Protein AF-A0A3C1L576-F1 (afdb_monomer)

Nearest PDB structures (foldseek):
  6zm5-assembly1_U  TM=3.199E-01  e=6.786E-01  Homo sapiens
  8xt3-assembly1_LW  TM=3.485E-01  e=1.401E+00  Homo sapiens
  8oiq-assembly1_BB  TM=2.800E-01  e=1.036E+00  Sus scrofa
  3j9m-assembly1_U  TM=3.084E-01  e=2.893E+00  Homo sapiens
  7qh7-assembly1_U  TM=2.966E-01  e=3.468E+00  Homo sapiens

pLDDT: mean 85.11, std 14.98, range [45.22, 98.38]

Foldseek 3Di:
DPDPPDDPDVQDKDKDFDADPVDRDGAKMKIKGALDDPVVVQVCCCVPVVWHWADDPPDPQWIATPQLKIWHDDPSMIIIMFGDDVPCGNVVRVVVVCVVVVD

Structure (mmCIF, N/CA/C/O backbone):
data_AF-A0A3C1L576-F1
#
_entry.id   AF-A0A3C1L576-F1
#
loop_
_atom_site.group_PDB
_atom_site.id
_atom_site.type_symbol
_atom_site.label_atom_id
_atom_site.label_alt_id
_atom_site.label_comp_id
_atom_site.label_asym_id
_atom_site.label_entity_id
_atom_site.label_seq_id
_atom_site.pdbx_PDB_ins_code
_atom_site.Cartn_x
_atom_site.Cartn_y
_atom_site.Cartn_z
_atom_site.occupancy
_atom_site.B_iso_or_equiv
_atom_site.auth_seq_id
_atom_site.auth_comp_id
_atom_site.auth_asym_id
_atom_site.auth_atom_id
_atom_site.pdbx_PDB_model_num
ATOM 1 N N . MET A 1 1 ? 21.631 -3.608 19.892 1.00 47.25 1 MET A N 1
ATOM 2 C CA . MET A 1 1 ? 21.333 -3.653 18.442 1.00 47.25 1 MET A CA 1
ATOM 3 C C . MET A 1 1 ? 19.873 -4.032 18.275 1.00 47.25 1 MET A C 1
ATOM 5 O O . MET A 1 1 ? 19.435 -4.942 18.967 1.00 47.25 1 MET A O 1
ATOM 9 N N . LYS A 1 2 ? 19.120 -3.323 17.427 1.00 45.22 2 LYS A N 1
ATOM 10 C CA . LYS A 1 2 ? 17.726 -3.670 17.106 1.00 45.22 2 LYS A CA 1
ATOM 11 C C . LYS A 1 2 ? 17.753 -4.982 16.312 1.00 45.22 2 LYS A C 1
ATOM 13 O O . LYS A 1 2 ? 18.534 -5.080 15.371 1.00 45.22 2 LYS A O 1
ATOM 18 N N . ASN A 1 3 ? 16.993 -5.996 16.729 1.00 49.47 3 ASN A N 1
ATOM 19 C CA . ASN A 1 3 ? 16.911 -7.260 15.995 1.00 49.47 3 ASN A CA 1
ATOM 20 C C . ASN A 1 3 ? 16.337 -6.958 14.596 1.00 49.47 3 ASN A C 1
ATOM 22 O O . ASN A 1 3 ? 15.202 -6.488 14.534 1.00 49.47 3 ASN A O 1
ATOM 26 N N . PRO A 1 4 ? 17.078 -7.199 13.500 1.00 45.47 4 PRO A N 1
ATOM 27 C CA . PRO A 1 4 ? 16.592 -6.910 12.149 1.00 45.47 4 PRO A CA 1
ATOM 28 C C . PRO A 1 4 ? 15.399 -7.791 11.747 1.00 45.47 4 PRO A C 1
ATOM 30 O O . PRO A 1 4 ? 14.696 -7.465 10.800 1.00 45.47 4 PRO A O 1
ATOM 33 N N . LEU A 1 5 ? 15.156 -8.881 12.483 1.00 46.03 5 LEU A N 1
ATOM 34 C CA . LEU A 1 5 ? 14.006 -9.777 12.340 1.00 46.03 5 LEU A CA 1
ATOM 35 C C . LEU A 1 5 ? 13.013 -9.644 13.508 1.00 46.03 5 LEU A C 1
ATOM 37 O O . LEU A 1 5 ? 12.124 -10.477 13.675 1.00 46.03 5 LEU A O 1
ATOM 41 N N . GLY A 1 6 ? 13.202 -8.648 14.376 1.00 48.84 6 GLY A N 1
ATOM 42 C CA . GLY A 1 6 ? 12.301 -8.395 15.490 1.00 48.84 6 GLY A CA 1
ATOM 43 C C . GLY A 1 6 ? 10.995 -7.802 14.983 1.00 48.84 6 GLY A C 1
ATOM 44 O O . GLY A 1 6 ? 11.006 -6.884 14.167 1.00 48.84 6 GLY A O 1
ATOM 45 N N . ILE A 1 7 ? 9.875 -8.300 15.507 1.00 54.16 7 ILE A N 1
ATOM 46 C CA . ILE A 1 7 ? 8.580 -7.630 15.371 1.00 54.16 7 ILE A CA 1
ATOM 47 C C . ILE A 1 7 ? 8.784 -6.207 15.911 1.00 54.16 7 ILE A C 1
ATOM 49 O O . ILE A 1 7 ? 9.315 -6.041 17.013 1.00 54.16 7 ILE A O 1
ATOM 53 N N . GLY A 1 8 ? 8.468 -5.193 15.100 1.00 56.12 8 GLY A N 1
ATOM 54 C CA . GLY A 1 8 ? 8.602 -3.791 15.496 1.00 56.12 8 GLY A CA 1
ATOM 55 C C . GLY A 1 8 ? 7.816 -3.487 16.775 1.00 56.12 8 GLY A C 1
ATOM 56 O O . GLY A 1 8 ? 7.018 -4.304 17.236 1.00 56.12 8 GLY A O 1
ATOM 57 N N . GLU A 1 9 ? 8.030 -2.306 17.359 1.00 56.50 9 GLU A N 1
ATOM 58 C CA . GLU A 1 9 ? 7.241 -1.900 18.527 1.00 56.50 9 GLU A CA 1
ATOM 59 C C . GLU A 1 9 ? 5.735 -1.972 18.202 1.00 56.50 9 GLU A C 1
ATOM 61 O O . GLU A 1 9 ? 5.344 -1.614 17.086 1.00 56.50 9 GLU A O 1
ATOM 66 N N . PRO A 1 10 ? 4.884 -2.459 19.124 1.00 53.47 10 PRO A N 1
ATOM 67 C CA . PRO A 1 10 ? 3.441 -2.499 18.912 1.00 53.47 10 PRO A CA 1
ATOM 68 C C . PRO A 1 10 ? 2.899 -1.117 18.516 1.00 53.47 10 PRO A C 1
ATOM 70 O O . PRO A 1 10 ? 3.173 -0.131 19.194 1.00 53.47 10 PRO A O 1
ATOM 73 N N . GLY A 1 11 ? 2.153 -1.042 17.409 1.00 59.94 11 GLY A N 1
ATOM 74 C CA . GLY A 1 11 ? 1.646 0.223 16.850 1.00 59.94 11 GLY A CA 1
ATOM 75 C C . GLY A 1 11 ? 2.665 1.026 16.030 1.00 59.94 11 GLY A C 1
ATOM 76 O O . GLY A 1 11 ? 2.311 2.040 15.437 1.00 59.94 11 GLY A O 1
ATOM 77 N N . GLY A 1 12 ? 3.921 0.581 15.962 1.00 64.44 12 GLY A N 1
ATOM 78 C CA . GLY A 1 12 ? 4.942 1.175 15.111 1.00 64.44 12 GLY A CA 1
ATOM 79 C C . GLY A 1 12 ? 4.782 0.764 13.649 1.00 64.44 12 GLY A C 1
ATOM 80 O O . GLY A 1 12 ? 4.430 -0.376 13.345 1.00 64.44 12 GLY A O 1
ATOM 81 N N . LEU A 1 13 ? 5.095 1.690 12.743 1.00 77.12 13 LEU A N 1
ATOM 82 C CA . LEU A 1 13 ? 5.201 1.416 11.312 1.00 77.12 13 LEU A CA 1
ATOM 83 C C . LEU A 1 13 ? 6.271 0.346 11.063 1.00 77.12 13 LEU A C 1
ATOM 85 O O . LEU A 1 13 ? 7.406 0.466 11.533 1.00 77.12 13 LEU A O 1
ATOM 89 N N . GLN A 1 14 ? 5.909 -0.696 10.319 1.00 80.69 14 GLN A N 1
ATOM 90 C CA . GLN A 1 14 ? 6.822 -1.773 9.950 1.00 80.69 14 GLN A CA 1
ATOM 91 C C . GLN A 1 14 ? 7.038 -1.722 8.444 1.00 80.69 14 GLN A C 1
ATOM 93 O O . GLN A 1 14 ? 6.080 -1.829 7.686 1.00 80.69 14 GLN A O 1
ATOM 98 N N . SER A 1 15 ? 8.286 -1.544 8.009 1.00 84.00 15 SER A N 1
ATOM 99 C CA . SER A 1 15 ? 8.630 -1.492 6.588 1.00 84.00 15 SER A CA 1
ATOM 100 C C . SER A 1 15 ? 9.794 -2.421 6.271 1.00 84.00 15 SER A C 1
ATOM 102 O O . SER A 1 15 ? 10.756 -2.507 7.038 1.00 84.00 15 SER A O 1
ATOM 104 N N . CYS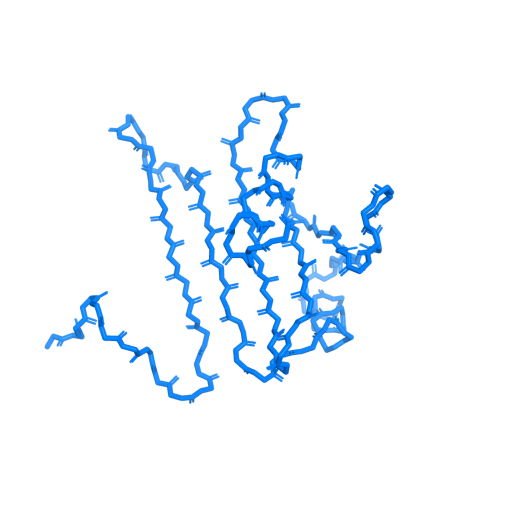 A 1 16 ? 9.697 -3.115 5.143 1.00 83.00 16 CYS A N 1
ATOM 105 C CA . CYS A 1 16 ? 10.766 -3.913 4.564 1.00 83.00 16 CYS A CA 1
ATOM 106 C C . CYS A 1 16 ? 10.955 -3.497 3.105 1.00 83.00 16 CYS A C 1
ATOM 108 O O . CYS A 1 16 ? 9.984 -3.444 2.349 1.00 83.00 16 CYS A O 1
ATOM 110 N N . THR A 1 17 ? 12.198 -3.232 2.705 1.00 83.31 17 THR A N 1
ATOM 111 C CA . THR A 1 17 ? 12.535 -2.846 1.332 1.00 83.31 17 THR A CA 1
ATOM 112 C C . THR A 1 17 ? 13.513 -3.852 0.737 1.00 83.31 17 THR A C 1
ATOM 114 O O . THR A 1 17 ? 14.594 -4.079 1.278 1.00 83.31 17 THR A O 1
ATOM 117 N N . LEU A 1 18 ? 13.143 -4.432 -0.402 1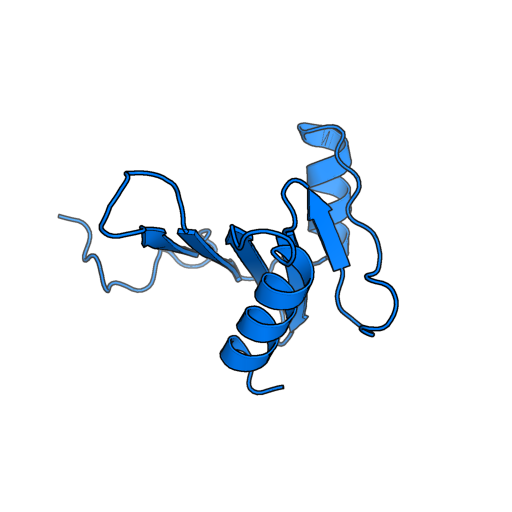.00 78.50 18 LEU A N 1
ATOM 118 C CA . LEU A 1 18 ? 14.038 -5.176 -1.276 1.00 78.50 18 LEU A CA 1
ATOM 119 C C . LEU A 1 18 ? 14.770 -4.172 -2.169 1.00 78.50 18 LEU A C 1
ATOM 121 O O . LEU A 1 18 ? 14.176 -3.538 -3.046 1.00 78.50 18 LEU A O 1
ATOM 125 N N . GLN A 1 19 ? 16.065 -4.009 -1.922 1.00 75.31 19 GLN A N 1
ATOM 126 C CA . GLN A 1 19 ? 16.942 -3.198 -2.762 1.00 75.31 19 GLN A CA 1
ATOM 127 C C . GLN A 1 19 ? 17.351 -3.986 -4.006 1.00 75.31 19 GLN A C 1
ATOM 129 O O . GLN A 1 19 ? 17.516 -5.210 -3.957 1.00 75.31 19 GLN A O 1
ATOM 134 N N . ARG A 1 20 ? 17.519 -3.293 -5.134 1.00 67.19 20 ARG A N 1
ATOM 135 C CA . ARG A 1 20 ? 18.092 -3.924 -6.325 1.00 67.19 20 ARG A CA 1
ATOM 136 C C . ARG A 1 20 ? 19.580 -4.156 -6.076 1.00 67.19 20 ARG A C 1
ATOM 138 O O . ARG A 1 20 ? 20.271 -3.300 -5.551 1.00 67.19 20 ARG A O 1
ATOM 145 N N . ALA A 1 21 ? 20.098 -5.314 -6.475 1.00 65.62 21 ALA A N 1
ATOM 146 C CA . ALA A 1 21 ? 21.502 -5.656 -6.228 1.00 65.62 21 ALA A CA 1
ATOM 147 C C . ALA A 1 21 ? 22.504 -4.743 -6.969 1.00 65.62 21 ALA A C 1
ATOM 149 O O . ALA A 1 21 ? 23.689 -4.745 -6.650 1.00 65.62 21 ALA A O 1
ATOM 150 N N . THR A 1 22 ? 22.042 -4.010 -7.985 1.00 64.75 22 THR A N 1
ATOM 151 C CA . THR A 1 22 ? 22.879 -3.222 -8.898 1.00 64.75 22 THR A CA 1
ATOM 152 C C . THR A 1 22 ? 22.887 -1.724 -8.600 1.00 64.75 22 THR A C 1
ATOM 154 O O . THR A 1 22 ? 23.731 -1.023 -9.151 1.00 64.75 22 THR A O 1
ATOM 157 N N . ASP A 1 23 ? 21.973 -1.226 -7.761 1.00 59.31 23 ASP A N 1
ATOM 158 C CA . ASP A 1 23 ? 21.922 0.171 -7.323 1.00 59.31 23 ASP A CA 1
ATOM 159 C C . ASP A 1 23 ? 21.146 0.328 -6.003 1.00 59.31 23 ASP A C 1
ATOM 161 O O . ASP A 1 23 ? 20.234 -0.439 -5.709 1.00 59.31 23 ASP A O 1
ATOM 165 N N . ASP A 1 24 ? 21.475 1.359 -5.217 1.00 59.50 24 ASP A N 1
ATOM 166 C CA . ASP A 1 24 ? 20.810 1.679 -3.937 1.00 59.50 24 ASP A CA 1
ATOM 167 C C . ASP A 1 24 ? 19.357 2.181 -4.108 1.00 59.50 24 ASP A C 1
ATOM 169 O O . ASP A 1 24 ? 18.769 2.765 -3.193 1.00 59.50 24 ASP A O 1
ATOM 173 N N . PHE A 1 25 ? 18.749 1.986 -5.282 1.00 61.56 25 PHE A N 1
ATOM 174 C CA . PHE A 1 25 ? 17.366 2.364 -5.524 1.00 61.56 25 PHE A CA 1
ATOM 175 C C . PHE A 1 25 ? 16.430 1.360 -4.841 1.00 61.56 25 PHE A C 1
ATOM 177 O O . PHE A 1 25 ? 16.575 0.140 -4.983 1.00 61.56 25 PHE A O 1
ATOM 184 N N . ALA A 1 26 ? 15.443 1.868 -4.098 1.00 62.62 26 ALA A N 1
ATOM 185 C CA . ALA A 1 26 ? 14.412 1.032 -3.494 1.00 62.62 26 ALA A CA 1
ATOM 186 C C . ALA A 1 26 ? 13.633 0.320 -4.612 1.00 62.62 26 ALA A C 1
ATOM 188 O O . ALA A 1 26 ? 12.894 0.949 -5.367 1.00 62.62 26 ALA A O 1
ATOM 189 N N . GLY A 1 27 ? 13.847 -0.991 -4.749 1.00 78.69 27 GLY A N 1
ATOM 190 C CA . GLY A 1 27 ? 13.207 -1.794 -5.784 1.00 78.69 27 GLY A CA 1
ATOM 191 C C . GLY A 1 27 ? 11.752 -2.067 -5.432 1.00 78.69 27 GLY A C 1
ATOM 192 O O . GLY A 1 27 ? 10.855 -1.765 -6.213 1.00 78.69 27 GLY A O 1
ATOM 193 N N . ILE A 1 28 ? 11.519 -2.625 -4.244 1.00 87.00 28 ILE A N 1
ATOM 194 C CA . ILE A 1 28 ? 10.182 -2.958 -3.746 1.00 87.00 28 ILE A CA 1
ATOM 195 C C . ILE A 1 28 ? 10.124 -2.662 -2.250 1.00 87.00 28 ILE A C 1
ATOM 197 O O . ILE A 1 28 ? 10.986 -3.123 -1.509 1.00 87.00 28 ILE A O 1
ATOM 201 N N . SER A 1 29 ? 9.097 -1.957 -1.794 1.00 89.62 29 SER A N 1
ATOM 202 C CA . SER A 1 29 ? 8.824 -1.687 -0.383 1.00 89.62 29 SER A CA 1
ATOM 203 C C . SER A 1 29 ? 7.479 -2.277 0.023 1.00 89.62 29 SER A C 1
ATOM 205 O O . SER A 1 29 ? 6.487 -2.101 -0.681 1.00 89.62 29 SER A O 1
ATOM 207 N N . PHE A 1 30 ? 7.453 -2.930 1.182 1.00 91.69 30 PHE A N 1
ATOM 208 C CA . PHE A 1 30 ? 6.268 -3.445 1.863 1.00 91.69 30 PHE A CA 1
ATOM 209 C C . PHE A 1 30 ? 6.133 -2.699 3.181 1.00 91.69 30 PHE A C 1
ATOM 211 O O . PHE A 1 30 ? 7.071 -2.688 3.977 1.00 91.69 30 PHE A O 1
ATOM 218 N N . THR A 1 31 ? 4.991 -2.070 3.429 1.00 92.50 31 THR A N 1
ATOM 219 C CA . THR A 1 31 ? 4.752 -1.311 4.656 1.00 92.50 31 THR A CA 1
ATOM 220 C C . THR A 1 31 ? 3.438 -1.731 5.293 1.00 92.50 31 THR A C 1
ATOM 222 O O . THR A 1 31 ? 2.401 -1.788 4.642 1.00 92.50 31 THR A O 1
ATOM 225 N N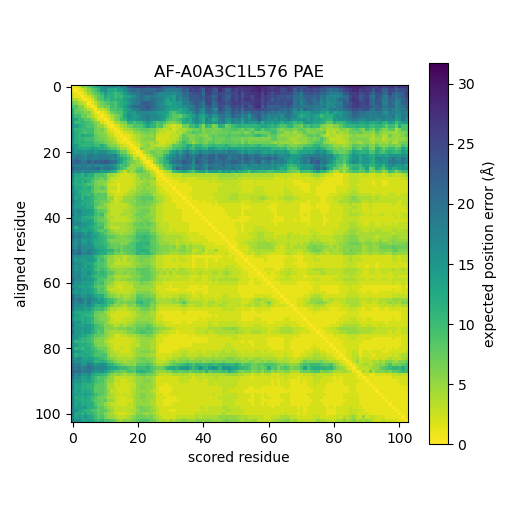 . LEU A 1 32 ? 3.500 -2.046 6.581 1.00 92.19 32 LEU A N 1
ATOM 226 C CA . LEU A 1 32 ? 2.363 -2.335 7.439 1.00 92.19 32 LEU A CA 1
ATOM 227 C C . LEU A 1 32 ? 2.194 -1.171 8.415 1.00 92.19 32 LEU A C 1
ATOM 229 O O . LEU A 1 32 ? 3.140 -0.780 9.106 1.00 92.19 32 LEU A O 1
ATOM 233 N N . PHE A 1 33 ? 0.967 -0.673 8.498 1.00 90.75 33 PHE A N 1
ATOM 234 C CA . PHE A 1 33 ? 0.509 0.300 9.478 1.00 90.75 33 PHE A CA 1
ATOM 235 C C . PHE A 1 33 ? -0.449 -0.423 10.440 1.00 90.75 33 PHE A C 1
ATOM 237 O O . PHE A 1 33 ? -1.643 -0.554 10.136 1.00 90.75 33 PHE A O 1
ATOM 244 N N . PRO A 1 34 ? 0.044 -0.945 11.581 1.00 89.44 34 PRO A N 1
ATOM 245 C CA . PRO A 1 34 ? -0.808 -1.642 12.535 1.00 89.44 34 PRO A CA 1
ATOM 246 C C . PRO A 1 34 ? -1.895 -0.713 13.085 1.00 89.44 34 PRO A C 1
ATOM 248 O O . PRO A 1 34 ? -1.579 0.382 13.547 1.00 89.44 34 PRO A O 1
ATOM 251 N N . GLY A 1 35 ? -3.165 -1.122 13.033 1.00 90.12 35 GLY A N 1
ATOM 252 C CA . GLY A 1 35 ? -4.288 -0.266 13.448 1.00 90.12 35 GLY A CA 1
ATOM 253 C C . GLY A 1 35 ? -4.598 0.906 12.504 1.00 90.12 35 GLY A C 1
ATOM 254 O O . GLY A 1 35 ? -5.476 1.713 12.806 1.00 90.12 35 GLY A O 1
ATOM 255 N N . GLY A 1 36 ? -3.873 1.032 11.388 1.00 90.81 36 GLY A N 1
ATOM 256 C CA . GLY A 1 36 ? -4.107 2.062 10.382 1.00 90.81 36 GLY A CA 1
ATOM 257 C C . GLY A 1 36 ? -5.356 1.777 9.550 1.00 90.81 36 GLY A C 1
ATOM 258 O O . GLY A 1 36 ? -5.708 0.620 9.323 1.00 90.81 36 GLY A O 1
ATOM 259 N N . THR A 1 37 ? -5.993 2.841 9.063 1.00 95.88 37 THR A N 1
ATOM 260 C CA . THR A 1 37 ? -7.137 2.764 8.146 1.00 95.88 37 THR A CA 1
ATOM 261 C C . THR A 1 37 ? -6.852 3.540 6.873 1.00 95.88 37 THR A C 1
ATOM 263 O O . THR A 1 37 ? -6.089 4.511 6.882 1.00 95.88 37 THR A O 1
ATOM 266 N N . ILE A 1 38 ? -7.491 3.156 5.770 1.00 96.69 38 ILE A N 1
ATOM 267 C CA . ILE A 1 38 ? -7.364 3.885 4.511 1.00 96.69 38 ILE A CA 1
ATOM 268 C C . ILE A 1 38 ? -7.901 5.312 4.641 1.00 96.69 38 ILE A C 1
ATOM 270 O O . ILE A 1 38 ? -7.283 6.246 4.140 1.00 96.69 38 ILE A O 1
ATOM 274 N N . ALA A 1 39 ? -9.002 5.503 5.372 1.00 96.38 39 ALA A N 1
ATOM 275 C CA . ALA A 1 39 ? -9.576 6.824 5.612 1.00 96.38 39 ALA A CA 1
ATOM 276 C C . ALA A 1 39 ? -8.596 7.736 6.368 1.00 96.38 39 ALA A C 1
A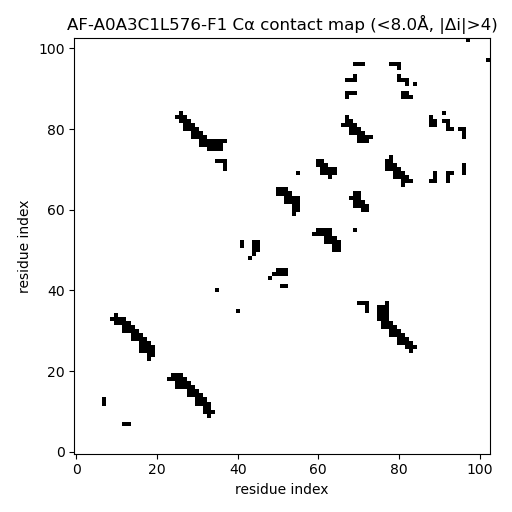TOM 278 O O . ALA A 1 39 ? -8.361 8.867 5.945 1.00 96.38 39 ALA A O 1
ATOM 279 N N . GLY A 1 40 ? -7.972 7.220 7.434 1.00 95.25 40 GLY A N 1
ATOM 280 C CA . GLY A 1 40 ? -6.959 7.959 8.186 1.00 95.25 40 GLY A CA 1
ATOM 281 C C . GLY A 1 40 ? -5.717 8.257 7.347 1.00 95.25 40 GLY A C 1
ATOM 282 O O . GLY A 1 40 ? -5.173 9.355 7.423 1.00 95.25 40 GLY A O 1
ATOM 283 N N . GLN A 1 41 ? -5.297 7.322 6.490 1.00 94.56 41 GLN A N 1
ATOM 284 C CA . GLN A 1 41 ? -4.155 7.538 5.605 1.00 94.56 41 GLN A CA 1
ATOM 285 C C . GLN A 1 41 ? -4.446 8.572 4.511 1.00 94.56 41 GLN A C 1
ATOM 287 O O . GLN A 1 41 ? -3.577 9.389 4.218 1.00 94.56 41 GLN A O 1
ATOM 292 N N . ILE A 1 42 ? -5.654 8.582 3.936 1.00 95.88 42 ILE A N 1
ATOM 293 C CA . ILE A 1 42 ? -6.097 9.623 2.994 1.00 95.88 42 ILE A CA 1
ATOM 294 C C . ILE A 1 42 ? -6.049 10.996 3.673 1.00 95.88 42 ILE A C 1
ATOM 296 O O . ILE A 1 42 ? -5.497 11.943 3.113 1.00 95.88 42 ILE A O 1
ATOM 300 N N . GLU A 1 43 ? -6.593 11.109 4.887 1.00 95.00 43 GLU A N 1
ATOM 301 C CA . GLU A 1 43 ? -6.576 12.359 5.649 1.00 95.00 43 GLU A CA 1
ATOM 302 C C . GLU A 1 43 ? -5.141 12.817 5.943 1.00 95.00 43 GLU A C 1
ATOM 304 O O . GLU A 1 43 ? -4.785 13.968 5.677 1.00 95.00 43 GLU A O 1
ATOM 309 N N . TYR A 1 44 ? -4.289 11.910 6.423 1.00 91.12 44 TYR A N 1
ATOM 310 C CA . TYR A 1 44 ? -2.889 12.194 6.728 1.00 91.12 44 TYR A CA 1
ATOM 311 C C . TYR A 1 44 ? -2.089 12.619 5.489 1.00 91.12 44 TYR A C 1
ATOM 313 O O . TYR A 1 44 ? -1.391 13.636 5.526 1.00 91.12 44 TYR A O 1
ATOM 321 N N . ALA A 1 45 ? -2.212 11.887 4.377 1.00 91.62 45 ALA A N 1
ATOM 322 C CA . ALA A 1 45 ? -1.496 12.178 3.137 1.00 91.62 45 ALA A CA 1
ATOM 323 C C . ALA A 1 45 ? -1.902 13.537 2.553 1.00 91.62 45 ALA A C 1
ATOM 325 O O . ALA A 1 45 ? -1.044 14.343 2.179 1.00 91.62 45 ALA A O 1
ATOM 326 N N . LYS A 1 46 ? -3.204 13.832 2.561 1.00 91.44 46 LYS A N 1
ATOM 327 C CA . LYS A 1 46 ? -3.738 15.097 2.060 1.00 91.44 46 LYS A CA 1
ATOM 328 C C . LYS A 1 46 ? -3.315 16.289 2.914 1.00 91.44 46 LYS A C 1
ATOM 330 O O . LYS A 1 46 ? -2.963 17.335 2.377 1.00 91.44 46 LYS A O 1
ATOM 335 N N . THR A 1 47 ? -3.341 16.142 4.238 1.00 91.50 47 THR A N 1
ATOM 336 C CA . THR A 1 47 ? -2.997 17.225 5.175 1.00 91.50 47 THR A CA 1
ATOM 337 C C . THR A 1 47 ? -1.496 17.478 5.273 1.00 91.50 47 THR A C 1
ATOM 339 O O . THR A 1 47 ? -1.085 18.632 5.381 1.00 91.50 47 THR A O 1
ATOM 342 N N . THR A 1 48 ? -0.678 16.426 5.218 1.00 89.81 48 THR A N 1
ATOM 343 C CA . THR A 1 48 ? 0.767 16.517 5.481 1.00 89.81 48 THR A CA 1
ATOM 344 C C . THR A 1 48 ? 1.581 16.715 4.209 1.00 89.81 48 THR A C 1
ATOM 346 O O . THR A 1 48 ? 2.526 17.500 4.203 1.00 89.81 48 THR A O 1
ATOM 349 N N . PHE A 1 49 ? 1.219 16.016 3.132 1.00 88.81 49 PHE A N 1
ATOM 350 C CA . PHE A 1 49 ? 2.014 15.966 1.902 1.00 88.81 49 PHE A CA 1
ATOM 351 C C . PHE A 1 49 ? 1.292 16.543 0.684 1.00 88.81 49 PHE A C 1
ATOM 353 O O . PHE A 1 49 ? 1.909 16.680 -0.365 1.00 88.81 49 PHE A O 1
ATOM 360 N N . GLN A 1 50 ? 0.009 16.904 0.816 1.00 90.69 50 GLN A N 1
ATOM 361 C CA . GLN A 1 50 ? -0.829 17.384 -0.292 1.00 90.69 50 GLN A CA 1
ATOM 362 C C . GLN A 1 50 ? -0.935 16.370 -1.444 1.00 90.69 50 GLN A C 1
ATOM 364 O O . GLN A 1 50 ? -1.041 16.743 -2.610 1.00 90.69 50 GLN A O 1
ATOM 369 N N . ILE A 1 51 ? -0.919 15.081 -1.098 1.00 88.56 51 ILE A N 1
ATOM 370 C CA . ILE A 1 51 ? -1.047 13.954 -2.025 1.00 88.56 51 ILE A CA 1
ATOM 371 C C . ILE A 1 51 ? -2.466 13.399 -1.945 1.00 88.56 51 ILE A C 1
ATOM 373 O O . ILE A 1 51 ? -3.018 13.256 -0.850 1.00 88.56 51 ILE A O 1
ATOM 377 N N . ASP A 1 52 ? -3.019 13.010 -3.092 1.00 91.38 52 ASP A N 1
ATOM 378 C CA . ASP A 1 52 ? -4.268 12.259 -3.153 1.00 91.38 52 ASP A CA 1
ATOM 379 C C . ASP A 1 52 ? -4.007 10.744 -3.142 1.00 91.38 52 ASP A C 1
ATOM 381 O O . ASP A 1 52 ? -3.201 10.219 -3.913 1.00 91.38 52 ASP A O 1
ATOM 385 N N . ILE A 1 53 ? -4.732 10.040 -2.271 1.00 96.38 53 ILE A N 1
ATOM 386 C CA . ILE A 1 53 ? -4.888 8.585 -2.311 1.00 96.38 53 ILE A CA 1
ATOM 387 C C . ILE A 1 53 ? -6.327 8.307 -2.744 1.00 96.38 53 ILE A C 1
ATOM 389 O O . ILE A 1 53 ? -7.274 8.769 -2.105 1.00 96.38 53 ILE A O 1
ATOM 393 N N . VAL A 1 54 ? -6.500 7.577 -3.842 1.00 96.69 54 VAL A N 1
ATOM 394 C CA . VAL A 1 54 ? -7.799 7.376 -4.505 1.00 96.69 54 VAL A CA 1
ATOM 395 C C . VAL A 1 54 ? -8.077 5.893 -4.733 1.00 96.69 54 VAL A C 1
ATOM 397 O O . VAL A 1 54 ? -7.130 5.113 -4.797 1.00 96.69 54 VAL A O 1
ATOM 400 N N . PRO A 1 55 ? -9.344 5.464 -4.867 1.00 97.81 55 PRO A N 1
ATOM 401 C CA . PRO A 1 55 ? -9.653 4.091 -5.259 1.00 97.81 55 PRO A CA 1
ATOM 402 C C . PRO A 1 55 ? -8.920 3.691 -6.546 1.00 97.81 55 PRO A C 1
ATOM 404 O O . PRO A 1 55 ? -8.854 4.472 -7.496 1.00 97.81 55 PRO A O 1
ATOM 407 N N . LEU A 1 56 ? -8.362 2.482 -6.574 1.00 97.06 56 LEU A N 1
ATOM 408 C CA . LEU A 1 56 ? -7.671 1.952 -7.744 1.00 97.06 56 LEU A CA 1
ATOM 409 C C . LEU A 1 56 ? -8.688 1.333 -8.709 1.00 97.06 56 LEU A C 1
ATOM 411 O O . LEU A 1 56 ? -9.363 0.357 -8.382 1.00 97.06 56 LEU A O 1
ATOM 415 N N . GLU A 1 57 ? -8.786 1.893 -9.913 1.00 94.62 57 GLU A N 1
ATOM 416 C CA . GLU A 1 57 ? -9.685 1.390 -10.951 1.00 94.62 57 GLU A CA 1
ATOM 417 C 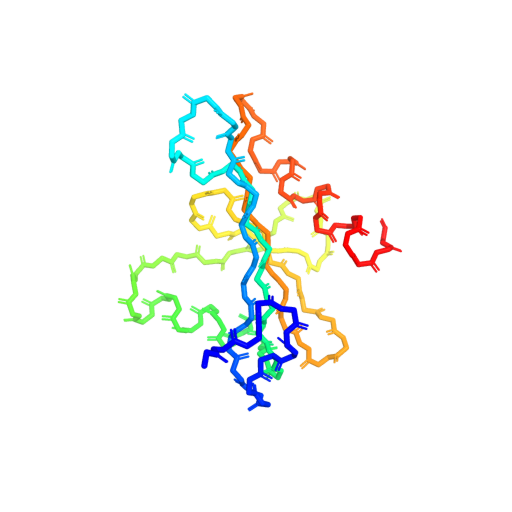C . GLU A 1 57 ? -9.389 -0.085 -11.279 1.00 94.62 57 GLU A C 1
ATOM 419 O O . GLU A 1 57 ? -8.238 -0.480 -11.471 1.00 94.62 57 GLU A O 1
ATOM 424 N N . GLY A 1 58 ? -10.435 -0.915 -11.317 1.00 94.38 58 GLY A N 1
ATOM 425 C CA . GLY A 1 58 ? -10.317 -2.347 -11.608 1.00 94.38 58 GLY A CA 1
ATOM 426 C C . GLY A 1 58 ? -9.800 -3.217 -10.451 1.00 94.38 58 GLY A C 1
ATOM 427 O O . GLY A 1 58 ? -9.581 -4.413 -10.652 1.00 94.38 58 GLY A O 1
ATOM 428 N N . ALA A 1 59 ? -9.614 -2.662 -9.247 1.00 96.50 59 ALA A N 1
ATOM 429 C CA . ALA A 1 59 ? -9.188 -3.406 -8.062 1.00 96.50 59 ALA A CA 1
ATOM 430 C C . ALA A 1 59 ? -9.977 -2.980 -6.811 1.00 96.50 59 ALA A C 1
ATOM 432 O O . ALA A 1 59 ? -9.529 -2.147 -6.024 1.00 96.50 59 ALA A O 1
ATOM 433 N N . ASP A 1 60 ? -11.145 -3.591 -6.607 1.00 95.75 60 ASP A N 1
ATOM 434 C CA . ASP A 1 60 ? -12.034 -3.272 -5.485 1.00 95.75 60 ASP A CA 1
ATOM 435 C C . ASP A 1 60 ? -11.342 -3.416 -4.122 1.00 95.75 60 ASP A C 1
ATOM 437 O O . ASP A 1 60 ? -10.693 -4.420 -3.827 1.00 95.75 60 ASP A O 1
ATOM 441 N N . GLY A 1 61 ? -11.494 -2.392 -3.280 1.00 95.88 61 GLY A N 1
ATOM 442 C CA . GLY A 1 61 ? -10.869 -2.329 -1.956 1.00 95.88 61 GLY A CA 1
ATOM 443 C C . GLY A 1 61 ? -9.378 -1.976 -1.967 1.00 95.88 61 GLY A C 1
ATOM 444 O O . GLY A 1 61 ? -8.767 -1.926 -0.899 1.00 95.88 61 GLY A O 1
ATOM 445 N N . PHE A 1 62 ? -8.783 -1.719 -3.135 1.00 98.19 62 PHE A N 1
ATOM 446 C CA . PHE A 1 62 ? -7.421 -1.207 -3.262 1.00 98.19 62 PHE A CA 1
ATOM 447 C C . PHE A 1 62 ? -7.428 0.279 -3.608 1.00 98.19 62 PHE A C 1
ATOM 449 O O . PHE A 1 62 ? -8.347 0.792 -4.248 1.00 98.19 62 PHE A O 1
ATOM 456 N 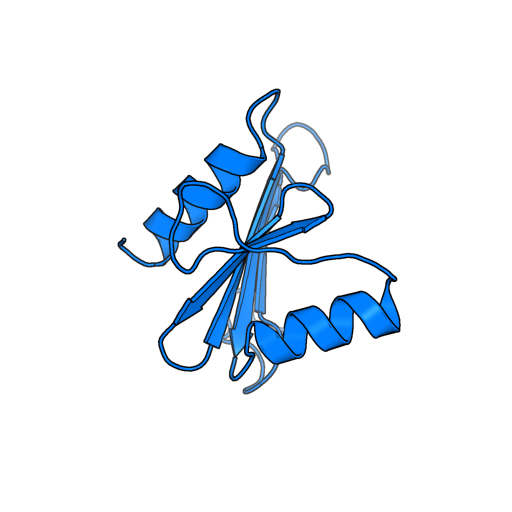N . TYR A 1 63 ? -6.374 0.974 -3.192 1.00 98.38 63 TYR A N 1
ATOM 457 C CA . TYR A 1 63 ? -6.225 2.410 -3.390 1.00 98.38 63 TYR A CA 1
ATOM 458 C C . TYR A 1 63 ? -4.844 2.723 -3.953 1.00 98.38 63 TYR A C 1
ATOM 460 O O . TYR A 1 63 ? -3.856 2.108 -3.566 1.00 98.38 63 TYR A O 1
ATOM 468 N N . ALA A 1 64 ? -4.777 3.682 -4.864 1.00 97.00 64 ALA A N 1
ATOM 469 C CA . ALA A 1 64 ? -3.556 4.199 -5.449 1.00 97.00 64 ALA A CA 1
ATOM 470 C C . ALA A 1 64 ? -3.100 5.460 -4.719 1.00 97.00 64 ALA A C 1
ATOM 472 O O . ALA A 1 64 ? -3.907 6.363 -4.506 1.00 97.00 64 ALA A O 1
ATOM 473 N N . GLY A 1 65 ? -1.811 5.540 -4.399 1.00 93.81 65 GLY A N 1
ATOM 474 C CA . GLY A 1 65 ? -1.165 6.772 -3.950 1.00 93.81 65 GLY A CA 1
ATOM 475 C C . GLY A 1 65 ? -0.022 7.206 -4.864 1.00 93.81 65 GLY A C 1
ATOM 476 O O . GLY A 1 65 ? 0.154 6.701 -5.981 1.00 93.81 65 GLY A O 1
ATOM 477 N N . GLU A 1 66 ? 0.771 8.154 -4.363 1.00 89.00 66 GLU A N 1
ATOM 478 C CA . GLU A 1 66 ? 1.960 8.672 -5.045 1.00 89.00 66 GLU A CA 1
ATOM 479 C C . GLU A 1 66 ? 3.015 7.575 -5.268 1.00 89.00 66 GLU A C 1
ATOM 481 O O . GLU A 1 66 ? 3.054 6.558 -4.566 1.00 89.00 66 GLU A O 1
ATOM 486 N N . GLY A 1 67 ? 3.883 7.778 -6.263 1.00 86.50 67 GLY A N 1
ATOM 487 C CA . GLY A 1 67 ? 5.033 6.908 -6.513 1.00 86.50 67 GLY A CA 1
ATOM 488 C C . GLY A 1 67 ? 4.649 5.482 -6.901 1.00 86.50 67 GLY A C 1
ATOM 489 O O . GLY A 1 67 ? 5.422 4.559 -6.663 1.00 86.50 67 GLY A O 1
ATOM 490 N N . GLU A 1 68 ? 3.452 5.308 -7.462 1.00 90.81 68 GLU A N 1
ATOM 491 C CA . GLU A 1 68 ? 2.867 4.020 -7.840 1.00 90.81 68 GLU A CA 1
ATOM 492 C C . GLU A 1 68 ? 2.536 3.078 -6.673 1.00 90.81 68 GLU A C 1
ATOM 494 O O . GLU A 1 68 ? 2.281 1.893 -6.889 1.00 90.81 68 GLU A O 1
ATOM 499 N N . SER A 1 69 ? 2.466 3.614 -5.452 1.00 94.06 69 SER A N 1
ATOM 500 C CA . SER A 1 69 ? 2.067 2.857 -4.267 1.00 94.06 69 SER A CA 1
ATOM 501 C C . SER A 1 69 ? 0.614 2.373 -4.338 1.00 94.06 69 SER A C 1
ATOM 503 O O . SER A 1 69 ? -0.274 3.046 -4.872 1.00 94.06 69 SER A O 1
ATOM 505 N N . VAL A 1 70 ? 0.377 1.189 -3.772 1.00 97.62 70 VAL A N 1
ATOM 506 C CA . VAL A 1 70 ? -0.945 0.570 -3.643 1.00 97.62 70 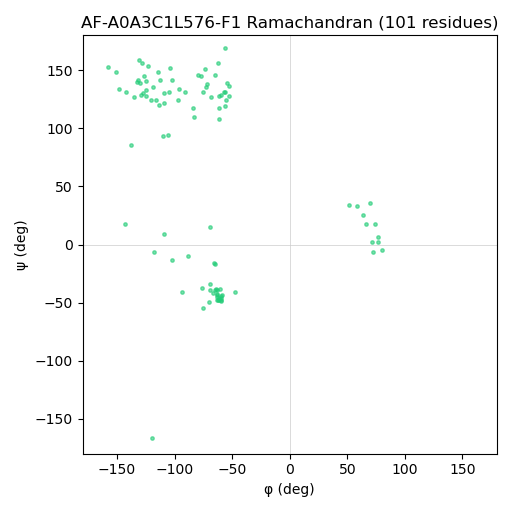VAL A CA 1
ATOM 507 C C . VAL A 1 70 ? -1.208 0.245 -2.183 1.00 97.62 70 VAL A C 1
ATOM 509 O O . VAL A 1 70 ? -0.359 -0.356 -1.526 1.00 97.62 70 VAL A O 1
ATOM 512 N N . TYR A 1 71 ? -2.394 0.608 -1.707 1.00 97.81 71 TYR A N 1
ATOM 513 C CA . TYR A 1 71 ? -2.860 0.403 -0.343 1.00 97.81 71 TYR A CA 1
ATOM 514 C C . TYR A 1 71 ? -4.044 -0.564 -0.293 1.00 97.81 71 TYR A C 1
ATOM 516 O O . TYR A 1 71 ? -4.871 -0.585 -1.206 1.00 97.81 71 TYR A O 1
ATOM 524 N N . HIS A 1 72 ? -4.155 -1.317 0.799 1.00 98.06 72 HIS A N 1
ATOM 525 C CA . HIS A 1 72 ? -5.311 -2.154 1.115 1.00 98.06 72 HIS A CA 1
ATOM 526 C C . HIS A 1 72 ? -5.509 -2.240 2.628 1.00 98.06 72 HIS A C 1
ATOM 528 O O . HIS A 1 72 ? -4.550 -2.455 3.369 1.00 98.06 72 HIS A O 1
ATOM 534 N N . GLU A 1 73 ? -6.745 -2.074 3.091 1.00 96.81 73 GLU A N 1
ATOM 535 C CA . GLU A 1 73 ? -7.101 -2.235 4.501 1.00 96.81 73 GLU A CA 1
ATOM 536 C C . GLU A 1 73 ? -7.669 -3.640 4.734 1.00 96.81 73 GLU A C 1
ATOM 538 O O . GLU A 1 73 ? -8.638 -4.033 4.089 1.00 96.81 73 GLU A O 1
ATOM 543 N N . ALA A 1 74 ? -7.081 -4.396 5.664 1.00 93.75 74 ALA A N 1
ATOM 544 C CA . ALA A 1 74 ? -7.541 -5.732 6.034 1.00 93.75 74 ALA A CA 1
ATOM 545 C C . ALA A 1 74 ? -7.206 -6.054 7.494 1.00 93.75 74 ALA A C 1
ATOM 547 O O . ALA A 1 74 ? -6.181 -5.627 8.022 1.00 93.75 74 ALA A O 1
ATOM 548 N N . ASN A 1 75 ? -8.050 -6.850 8.158 1.00 91.56 75 ASN A N 1
ATOM 549 C CA . ASN A 1 75 ? -7.803 -7.350 9.520 1.00 91.56 75 ASN A CA 1
ATOM 550 C C . ASN A 1 75 ? -7.437 -6.250 10.544 1.00 91.56 75 ASN A C 1
ATOM 552 O O . ASN A 1 75 ? -6.634 -6.483 11.447 1.00 91.56 75 ASN A O 1
ATOM 556 N N . GLY A 1 76 ? -8.004 -5.047 10.389 1.00 90.25 76 GLY A N 1
ATOM 557 C CA . GLY A 1 76 ? -7.731 -3.898 11.257 1.00 90.25 76 GLY A CA 1
ATOM 558 C C . GLY A 1 76 ? -6.364 -3.238 11.044 1.00 90.25 76 GLY A C 1
ATOM 559 O O . GLY A 1 76 ? -5.905 -2.523 11.928 1.00 90.25 76 GLY A O 1
ATOM 560 N N . ASN A 1 77 ? -5.701 -3.483 9.913 1.00 94.62 77 ASN A N 1
ATOM 561 C CA . ASN A 1 77 ? -4.442 -2.843 9.546 1.00 94.62 77 ASN A CA 1
ATOM 562 C C . ASN A 1 77 ? -4.506 -2.293 8.122 1.00 94.62 77 ASN A C 1
ATOM 564 O O . ASN A 1 77 ? -5.256 -2.794 7.281 1.00 94.62 77 ASN A O 1
ATOM 568 N N . LEU A 1 78 ? -3.636 -1.330 7.833 1.00 95.75 78 LEU A N 1
ATOM 569 C CA . LEU A 1 78 ? -3.407 -0.843 6.481 1.00 95.75 78 LEU A CA 1
ATOM 570 C C . LEU A 1 78 ? -2.080 -1.397 5.961 1.00 95.75 78 LEU A C 1
ATOM 572 O O . LEU A 1 78 ? -1.050 -1.332 6.632 1.00 95.75 78 LEU A O 1
ATOM 576 N N . TYR A 1 79 ? -2.116 -1.935 4.752 1.00 96.12 79 TYR A N 1
ATOM 577 C CA . TYR A 1 79 ? -0.968 -2.475 4.041 1.00 96.12 79 TYR A CA 1
ATOM 578 C C . TYR A 1 79 ? -0.681 -1.590 2.839 1.00 96.12 79 TYR A C 1
ATOM 580 O O . TYR A 1 79 ? -1.606 -1.132 2.172 1.00 96.12 79 TYR A O 1
ATOM 588 N N . GLN A 1 80 ? 0.595 -1.372 2.551 1.00 95.94 80 GLN A N 1
ATOM 589 C CA . GLN A 1 80 ? 1.067 -0.635 1.392 1.00 95.94 80 GLN A CA 1
ATOM 590 C C . GLN A 1 80 ? 2.172 -1.428 0.706 1.00 95.94 80 GLN A C 1
ATOM 592 O O . GLN A 1 80 ? 3.076 -1.948 1.363 1.00 95.94 80 GLN A O 1
ATOM 597 N N . THR A 1 81 ? 2.151 -1.430 -0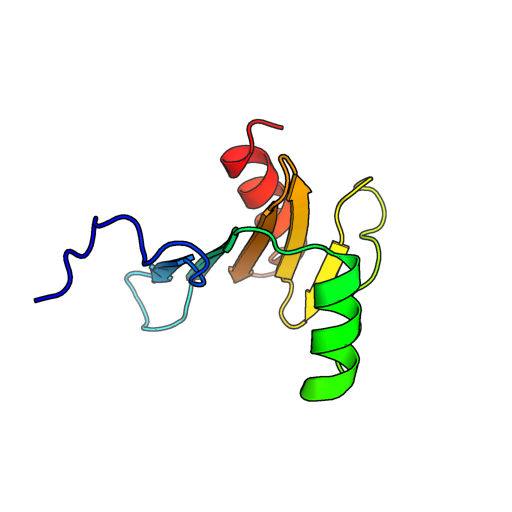.621 1.00 95.31 81 THR A N 1
ATOM 598 C CA . THR A 1 81 ? 3.296 -1.863 -1.425 1.00 95.31 81 THR A CA 1
ATOM 599 C C . THR A 1 81 ? 3.657 -0.789 -2.429 1.00 95.31 81 THR A C 1
ATOM 601 O O . THR A 1 81 ? 2.780 -0.109 -2.957 1.00 95.31 81 THR A O 1
ATOM 604 N N . GLN A 1 82 ? 4.946 -0.639 -2.697 1.00 92.81 82 GLN A N 1
ATOM 605 C CA . GLN A 1 82 ? 5.463 0.200 -3.768 1.00 92.81 82 GLN A CA 1
ATOM 606 C C . GLN A 1 82 ? 6.552 -0.580 -4.489 1.00 92.81 82 GLN A C 1
ATOM 608 O O . GLN A 1 82 ? 7.482 -1.064 -3.853 1.00 92.81 82 GLN A O 1
ATOM 613 N N . ALA A 1 83 ? 6.449 -0.696 -5.803 1.00 89.75 83 ALA A N 1
ATOM 614 C CA . ALA A 1 83 ? 7.434 -1.347 -6.647 1.00 89.75 83 ALA A CA 1
ATOM 615 C C . ALA A 1 83 ? 7.885 -0.384 -7.743 1.00 89.75 83 ALA A C 1
ATOM 617 O O . ALA A 1 83 ? 7.072 0.342 -8.306 1.00 89.75 83 ALA A O 1
ATOM 618 N N . SER A 1 84 ? 9.178 -0.404 -8.051 1.00 86.31 84 SER A N 1
ATOM 619 C CA . SER A 1 84 ? 9.766 0.301 -9.185 1.00 86.31 84 SER A CA 1
ATOM 620 C C . SER A 1 84 ? 10.099 -0.719 -10.271 1.00 86.31 84 SER A C 1
ATOM 622 O O . SER A 1 84 ? 11.142 -1.378 -10.232 1.00 86.31 84 SER A O 1
ATOM 624 N N . VAL A 1 85 ? 9.169 -0.892 -11.210 1.00 81.50 85 VAL A N 1
ATOM 625 C CA . VAL A 1 85 ? 9.280 -1.802 -12.356 1.00 81.50 85 VAL A CA 1
ATOM 626 C C . VAL A 1 85 ? 9.058 -0.988 -13.622 1.00 81.50 85 VAL A C 1
ATOM 628 O O . VAL A 1 85 ? 8.064 -0.274 -13.735 1.00 81.50 85 VAL A O 1
ATOM 631 N N . ASP A 1 86 ? 9.988 -1.087 -14.570 1.00 78.38 86 ASP A N 1
ATOM 632 C CA . ASP A 1 86 ? 9.938 -0.301 -15.803 1.00 78.38 86 ASP A CA 1
ATOM 633 C C .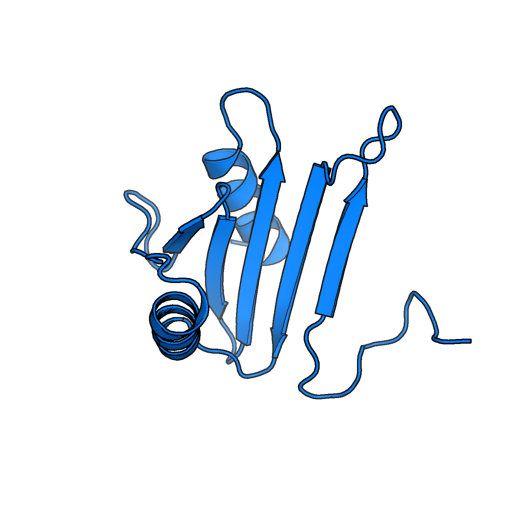 ASP A 1 86 ? 8.610 -0.526 -16.547 1.00 78.38 86 ASP A C 1
ATOM 635 O O . ASP A 1 86 ? 8.259 -1.656 -16.886 1.00 78.38 86 ASP A O 1
ATOM 639 N N . GLY A 1 87 ? 7.846 0.554 -16.724 1.00 76.38 87 GLY A N 1
ATOM 640 C CA . GLY A 1 87 ? 6.536 0.560 -17.381 1.00 76.38 87 GLY A CA 1
ATOM 641 C C . GLY A 1 87 ? 5.357 -0.065 -16.619 1.00 76.38 87 GLY A C 1
ATOM 642 O O . GLY A 1 87 ? 4.238 0.063 -17.109 1.00 76.38 87 GLY A O 1
ATOM 643 N N . ASP A 1 88 ? 5.553 -0.703 -15.456 1.00 85.56 88 ASP A N 1
ATOM 644 C CA . ASP A 1 88 ? 4.491 -1.508 -14.810 1.00 85.56 88 ASP A CA 1
ATOM 645 C C . ASP A 1 88 ? 4.451 -1.437 -13.268 1.00 85.56 88 ASP A C 1
ATOM 647 O O . ASP A 1 88 ? 3.850 -2.268 -12.583 1.00 85.56 88 ASP A O 1
ATOM 651 N N . SER A 1 89 ? 5.088 -0.422 -12.683 1.00 91.31 89 SER A N 1
ATOM 652 C CA . SER A 1 89 ? 5.201 -0.221 -11.230 1.00 91.31 89 SER A CA 1
ATOM 653 C C . SER A 1 89 ? 3.880 -0.359 -10.454 1.00 91.31 89 SER A C 1
ATOM 655 O O . SER A 1 89 ? 3.858 -0.968 -9.379 1.00 91.31 89 SER A O 1
ATOM 657 N N . ARG A 1 90 ? 2.757 0.156 -10.980 1.00 94.31 90 ARG A N 1
ATOM 658 C CA . ARG A 1 90 ? 1.451 0.081 -10.298 1.00 94.31 90 ARG A CA 1
ATOM 659 C C . ARG A 1 90 ? 0.891 -1.334 -10.266 1.00 94.31 90 ARG A C 1
ATOM 661 O O . ARG A 1 90 ? 0.468 -1.794 -9.205 1.00 94.31 90 ARG A O 1
ATOM 668 N N . ALA A 1 91 ? 0.863 -2.019 -11.408 1.00 94.81 91 ALA A N 1
ATOM 669 C CA . ALA A 1 91 ? 0.321 -3.372 -11.468 1.00 94.81 91 ALA A CA 1
ATOM 670 C C . ALA A 1 91 ? 1.227 -4.352 -10.716 1.00 94.81 91 ALA A C 1
ATOM 672 O O . ALA A 1 91 ? 0.725 -5.252 -10.038 1.00 94.81 91 ALA A O 1
ATOM 673 N N . ALA A 1 92 ? 2.545 -4.127 -10.745 1.00 93.69 92 ALA A N 1
ATOM 674 C CA . ALA A 1 92 ? 3.496 -4.844 -9.907 1.00 93.69 92 ALA A CA 1
ATOM 675 C C . ALA A 1 92 ? 3.193 -4.634 -8.415 1.00 93.69 92 ALA A C 1
ATOM 677 O O . ALA A 1 92 ? 3.069 -5.610 -7.678 1.00 93.69 92 ALA A O 1
ATOM 678 N N . SER A 1 93 ? 2.994 -3.386 -7.974 1.00 95.56 93 SER A N 1
ATOM 679 C CA . SER A 1 93 ? 2.641 -3.067 -6.581 1.00 95.56 93 SER A CA 1
ATOM 680 C C . SER A 1 93 ? 1.341 -3.746 -6.144 1.00 95.56 93 SER A C 1
ATOM 682 O O . SER A 1 93 ? 1.289 -4.333 -5.065 1.00 95.56 93 SER A O 1
ATOM 684 N N . LEU A 1 94 ? 0.311 -3.735 -6.998 1.00 97.25 94 LEU A N 1
ATOM 685 C CA . LEU A 1 94 ? -0.952 -4.432 -6.740 1.00 97.25 94 LEU A CA 1
ATOM 686 C C . LEU A 1 94 ? -0.754 -5.949 -6.634 1.00 97.25 94 LEU A C 1
ATOM 688 O O . LEU A 1 94 ? -1.254 -6.576 -5.701 1.00 97.25 94 LEU A O 1
ATOM 692 N N . SER A 1 95 ? -0.023 -6.540 -7.578 1.00 95.62 95 SER A N 1
ATOM 693 C CA . SER A 1 95 ? 0.224 -7.984 -7.616 1.00 95.62 95 SER A CA 1
ATOM 694 C C . SER A 1 95 ? 1.010 -8.447 -6.390 1.00 95.62 95 SER A C 1
ATOM 696 O O . SER A 1 95 ? 0.657 -9.445 -5.769 1.00 95.62 95 SER A O 1
ATOM 698 N N . LEU A 1 96 ? 2.033 -7.690 -5.991 1.00 94.62 96 LEU A N 1
ATOM 699 C CA . LEU A 1 96 ? 2.823 -7.968 -4.793 1.00 94.62 96 LEU A CA 1
ATOM 700 C C . LEU A 1 96 ? 1.988 -7.833 -3.518 1.00 94.62 96 LEU A C 1
ATOM 702 O O . LEU A 1 96 ? 2.117 -8.674 -2.629 1.00 94.62 96 LEU A O 1
ATOM 706 N N . LEU A 1 97 ? 1.100 -6.835 -3.442 1.00 96.12 97 LEU A N 1
ATOM 707 C CA . LEU A 1 97 ? 0.205 -6.685 -2.295 1.00 96.12 97 LEU A CA 1
ATOM 708 C C . LEU A 1 97 ? -0.749 -7.874 -2.166 1.00 96.12 97 LEU A C 1
ATOM 710 O O . LEU A 1 97 ? -0.924 -8.414 -1.077 1.00 96.12 97 LEU A O 1
ATOM 714 N N . ARG A 1 98 ? -1.341 -8.305 -3.283 1.00 96.25 98 ARG A N 1
ATOM 715 C CA . ARG A 1 98 ? -2.220 -9.480 -3.320 1.00 96.25 98 ARG A CA 1
ATOM 716 C C . ARG A 1 98 ? -1.490 -10.735 -2.862 1.00 96.25 98 ARG A C 1
ATOM 718 O O . ARG A 1 98 ? -1.987 -11.431 -1.985 1.00 96.25 98 ARG A O 1
ATOM 725 N N . VAL A 1 99 ? -0.271 -10.962 -3.356 1.00 94.62 99 VAL A N 1
ATOM 726 C CA . VAL A 1 99 ? 0.573 -12.085 -2.916 1.00 94.62 99 VAL A CA 1
ATOM 727 C C . VAL A 1 99 ? 0.876 -12.008 -1.419 1.00 94.62 99 VAL A C 1
ATOM 729 O O . VAL A 1 99 ? 0.771 -13.023 -0.734 1.00 94.62 99 VAL A O 1
ATOM 732 N N . TRP A 1 100 ? 1.214 -10.827 -0.891 1.00 92.69 100 TRP A N 1
ATOM 733 C CA . TRP A 1 100 ? 1.470 -10.648 0.542 1.00 92.69 100 TRP A CA 1
ATOM 734 C C . TRP A 1 100 ? 0.238 -10.995 1.393 1.00 92.69 100 TRP A C 1
ATOM 736 O O . TRP A 1 100 ? 0.367 -11.614 2.448 1.00 92.69 100 TRP A O 1
ATOM 746 N N . LEU A 1 101 ? -0.955 -10.641 0.916 1.00 92.50 101 LEU A N 1
ATOM 747 C CA . LEU A 1 101 ? -2.219 -10.868 1.618 1.00 92.50 101 LEU A CA 1
ATOM 748 C C . LEU A 1 101 ? -2.862 -12.236 1.336 1.00 92.50 101 LEU A C 1
ATOM 750 O O . LEU A 1 101 ? -3.819 -12.598 2.019 1.00 92.50 101 LEU A O 1
ATOM 754 N N . GLY A 1 102 ? -2.354 -12.996 0.363 1.00 92.81 102 GLY A N 1
ATOM 755 C CA . GLY A 1 102 ? -2.951 -14.258 -0.081 1.00 92.81 102 GLY A CA 1
ATOM 756 C C . GLY A 1 102 ? -4.286 -14.091 -0.822 1.00 92.81 102 GLY A C 1
ATOM 757 O O . GLY A 1 102 ? -5.173 -14.925 -0.640 1.00 92.81 102 GLY A O 1
ATOM 758 N N . LEU A 1 103 ? -4.427 -13.016 -1.610 1.00 90.62 103 LEU A N 1
ATOM 759 C CA . LEU A 1 103 ? -5.619 -12.651 -2.399 1.00 90.62 103 LEU A CA 1
ATOM 760 C C . LEU A 1 103 ? -5.481 -12.965 -3.894 1.00 90.62 103 LEU A C 1
ATOM 762 O O . LEU A 1 103 ? -4.342 -12.919 -4.415 1.00 90.62 103 LEU A O 1
#

Sequence (103 aa):
MKNPLGIGEPGGLQSCTLQRATDDFAGISFTLFPGGTIAGQIEYAKTTFQIDIVPLEGADGFYAGEGESVYHEANGNLYQTQASVDGDSRAASLSLLRVWLGL

Radius of gyration: 13.85 Å; Cα contacts (8 Å, |Δi|>4): 176; chains: 1; bounding box: 35×32×36 Å

Secondary structure (DSSP, 8-state):
---TTSPPPTTS-EEEEEE-TTSSSEEEEEEEEET--HHHHHHHHHHHT----EEPTTSTTEEE-GGG-EEEEETTEEEEEEE--TTTHHHHHHHHHHHHHT-

Solvent-accessible surface area (backbone atoms only — not comparable to full-atom values): 5790 Å² total; per-residue (Å²): 131,82,60,93,85,51,83,63,62,91,72,42,77,40,75,52,68,49,60,43,95,88,45,96,50,76,30,32,38,42,37,40,30,54,73,34,45,62,70,58,48,36,52,48,36,39,73,75,69,71,42,72,57,42,79,32,87,98,38,91,78,30,27,34,39,71,84,37,21,27,36,38,64,55,100,66,20,23,37,38,17,30,25,68,42,94,97,42,18,46,64,50,7,45,52,53,44,27,61,75,70,74,102

Mean predicted aligned error: 6.53 Å